Protein AF-A0A7V9B167-F1 (afdb_monomer_lite)

Radius of gyration: 28.09 Å; chains: 1; bounding box: 73×57×63 Å

pLDDT: mean 87.58, std 17.39, range [38.62, 98.25]

Secondary structure (DSSP, 8-state):
---------HHHHHHHHHHHHHHT--HHHHHHHHHHHHHHHHHHHHHHHHHHHHHHSHHHHHHHHHHHHHHHTTTTTT--------------------

Structure (mmCIF, N/CA/C/O backbone):
data_AF-A0A7V9B167-F1
#
_entry.id   AF-A0A7V9B167-F1
#
loop_
_atom_site.group_PDB
_atom_site.id
_atom_site.type_symbol
_atom_site.label_atom_id
_atom_site.label_alt_id
_atom_site.label_comp_id
_atom_site.label_asym_id
_atom_site.label_entity_id
_atom_site.label_seq_id
_atom_site.pdbx_PDB_ins_code
_atom_site.Cartn_x
_atom_site.Cartn_y
_atom_site.Cartn_z
_atom_site.occupancy
_atom_site.B_iso_or_equiv
_atom_site.auth_seq_id
_atom_site.auth_comp_id
_atom_site.auth_asym_id
_atom_site.auth_atom_id
_atom_site.pdbx_PDB_model_num
ATOM 1 N N . MET A 1 1 ? -2.250 18.198 15.861 1.00 59.50 1 MET A N 1
ATOM 2 C CA . MET A 1 1 ? -2.858 18.009 14.525 1.00 59.50 1 MET A CA 1
ATOM 3 C C . MET A 1 1 ? -4.287 18.520 14.569 1.00 59.50 1 MET A C 1
ATOM 5 O O . MET A 1 1 ? -4.925 18.347 15.600 1.00 59.50 1 MET A O 1
ATOM 9 N N . ALA A 1 2 ? -4.765 19.168 13.506 1.00 84.94 2 ALA A N 1
ATOM 10 C CA . ALA A 1 2 ? -6.159 19.600 13.417 1.00 84.94 2 ALA A CA 1
ATOM 11 C C . ALA A 1 2 ? -7.075 18.385 13.201 1.00 84.94 2 ALA A C 1
ATOM 13 O O . ALA A 1 2 ? -6.725 17.480 12.445 1.00 84.94 2 ALA A O 1
ATOM 14 N N . THR A 1 3 ? -8.224 18.357 13.872 1.00 88.62 3 THR A N 1
ATOM 15 C CA . THR A 1 3 ? -9.240 17.314 13.705 1.00 88.62 3 THR A CA 1
ATOM 16 C C . THR A 1 3 ? -10.380 17.832 12.838 1.00 88.62 3 THR A C 1
ATOM 18 O O . THR A 1 3 ? -10.777 18.993 12.929 1.00 88.62 3 THR A O 1
ATOM 21 N N . VAL A 1 4 ? -10.907 16.962 11.982 1.00 93.62 4 VAL A N 1
ATOM 22 C CA . VAL A 1 4 ? -12.057 17.247 11.118 1.00 93.62 4 VAL A CA 1
ATOM 23 C C . VAL A 1 4 ? -13.081 16.127 11.253 1.00 93.62 4 VAL A C 1
ATOM 25 O O . VAL A 1 4 ? -12.731 15.001 11.603 1.00 93.62 4 VAL A O 1
ATOM 28 N N . SER A 1 5 ? -14.350 16.436 10.989 1.00 92.62 5 SER A N 1
ATOM 29 C CA . SER A 1 5 ? -15.433 15.451 10.987 1.00 92.62 5 SER A CA 1
ATOM 30 C C . SER A 1 5 ? -15.822 15.111 9.552 1.00 92.62 5 SER A C 1
ATOM 32 O O . SER A 1 5 ? -16.046 16.010 8.742 1.00 92.62 5 SER A O 1
ATOM 34 N N . VAL A 1 6 ? -15.898 13.818 9.238 1.00 92.88 6 VAL A N 1
ATOM 35 C CA . VAL A 1 6 ? -16.266 13.303 7.912 1.00 92.88 6 VAL A CA 1
ATOM 36 C C . VAL A 1 6 ? -17.530 12.464 8.051 1.00 92.88 6 VAL A C 1
ATOM 38 O O . VAL A 1 6 ? -17.659 11.668 8.981 1.00 92.88 6 VAL A O 1
ATOM 41 N N . ARG A 1 7 ? -18.477 12.637 7.125 1.00 96.25 7 ARG A N 1
ATOM 42 C CA . ARG A 1 7 ? -19.678 11.798 7.068 1.00 96.25 7 ARG A CA 1
ATOM 43 C C . ARG A 1 7 ? -19.342 10.469 6.402 1.00 96.25 7 ARG A C 1
ATOM 45 O O . ARG A 1 7 ? -18.817 10.452 5.295 1.00 96.25 7 ARG A O 1
ATOM 52 N N . ILE A 1 8 ? -19.692 9.378 7.069 1.00 95.25 8 ILE A N 1
ATOM 53 C CA . ILE A 1 8 ? -19.577 8.003 6.574 1.00 95.25 8 ILE A CA 1
ATOM 54 C C . ILE A 1 8 ? -20.889 7.263 6.840 1.00 95.25 8 ILE A C 1
ATOM 56 O O . ILE A 1 8 ? -21.724 7.738 7.615 1.00 95.25 8 ILE A O 1
ATOM 60 N N . SER A 1 9 ? -21.087 6.108 6.206 1.00 97.94 9 SER A N 1
ATOM 61 C CA . SER A 1 9 ? -22.256 5.276 6.493 1.00 97.94 9 SER A CA 1
ATOM 62 C C . SER A 1 9 ? -22.217 4.748 7.934 1.00 97.94 9 SER A C 1
ATOM 64 O O . SER A 1 9 ? -21.149 4.565 8.528 1.00 97.94 9 SER A O 1
ATOM 66 N N . ALA A 1 10 ? -23.395 4.482 8.505 1.00 97.12 10 ALA A N 1
ATOM 67 C CA . ALA A 1 10 ? -23.506 3.894 9.841 1.00 97.12 10 ALA A CA 1
ATOM 68 C C . ALA A 1 10 ? -22.828 2.513 9.918 1.00 97.12 10 ALA A C 1
ATOM 70 O O . ALA A 1 10 ? -22.211 2.171 10.927 1.00 97.12 10 ALA A O 1
ATOM 71 N N . GLU A 1 11 ? -22.895 1.752 8.825 1.00 97.81 11 GLU A N 1
ATOM 72 C CA . GLU A 1 11 ? -22.228 0.462 8.667 1.00 97.81 11 GLU A CA 1
ATOM 73 C C . GLU A 1 11 ? -20.701 0.602 8.716 1.00 97.81 11 GLU A C 1
ATOM 75 O O . GLU A 1 11 ? -20.057 -0.042 9.542 1.00 97.81 11 GLU A O 1
ATOM 80 N N . ALA A 1 12 ? -20.120 1.517 7.930 1.00 96.31 12 ALA A N 1
ATOM 81 C CA . ALA A 1 12 ? -18.677 1.760 7.934 1.00 96.31 12 ALA A CA 1
ATOM 82 C C . ALA A 1 12 ? -18.181 2.218 9.312 1.00 96.31 12 ALA A C 1
ATOM 84 O O . ALA A 1 12 ? -17.152 1.756 9.800 1.00 96.31 12 ALA A O 1
ATOM 85 N N . HIS A 1 13 ? -18.939 3.087 9.985 1.00 97.00 13 HIS A N 1
ATOM 86 C CA . HIS A 1 13 ? -18.622 3.497 11.351 1.00 97.00 13 HIS A CA 1
ATOM 87 C C . HIS A 1 13 ? -18.671 2.320 12.344 1.00 97.00 13 HIS A C 1
ATOM 89 O O . HIS A 1 13 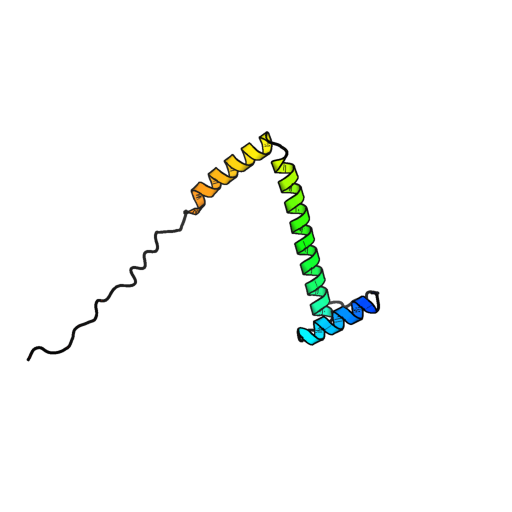? -17.849 2.249 13.260 1.00 97.00 13 HIS A O 1
ATOM 95 N N . THR A 1 14 ? -19.606 1.382 12.163 1.00 97.88 14 THR A N 1
ATOM 96 C CA . THR A 1 14 ? -19.720 0.174 12.995 1.00 97.88 14 THR A CA 1
ATOM 97 C C . THR A 1 14 ? -18.527 -0.754 12.783 1.00 97.88 14 THR A C 1
ATOM 99 O O . THR A 1 14 ? -17.916 -1.183 13.762 1.00 97.88 14 THR A O 1
ATOM 102 N N . ALA A 1 15 ? -18.130 -0.978 11.529 1.00 97.69 15 ALA A N 1
ATOM 103 C CA . ALA A 1 15 ? -16.946 -1.760 11.186 1.00 97.69 15 ALA A CA 1
ATOM 104 C C . ALA A 1 15 ? -15.664 -1.138 11.768 1.00 97.69 15 ALA A C 1
ATOM 106 O O . ALA A 1 15 ? -14.876 -1.820 12.422 1.00 97.69 15 ALA A O 1
ATOM 107 N N . LEU A 1 16 ? -15.485 0.183 11.629 1.00 97.06 16 LEU A N 1
ATOM 108 C CA . LEU A 1 16 ? -14.344 0.894 12.217 1.00 97.06 16 LEU A CA 1
ATOM 109 C C . LEU A 1 16 ? -14.305 0.770 13.744 1.00 97.06 16 LEU A C 1
ATOM 111 O O . LEU A 1 16 ? -13.230 0.634 14.323 1.00 97.06 16 LEU A O 1
ATOM 115 N N . ARG A 1 17 ? -15.467 0.802 14.405 1.00 97.56 17 ARG A N 1
ATOM 116 C CA . ARG A 1 17 ? -15.569 0.626 15.857 1.00 97.56 17 ARG A CA 1
ATOM 117 C C . ARG A 1 17 ? -15.170 -0.781 16.298 1.00 97.56 17 ARG A C 1
ATOM 119 O O . ARG A 1 17 ? -14.469 -0.906 17.299 1.00 97.56 17 ARG A O 1
ATOM 126 N N . GLN A 1 18 ? -15.604 -1.812 15.576 1.00 97.88 18 GLN A N 1
ATOM 127 C CA . GLN A 1 18 ? -15.230 -3.203 15.856 1.00 97.88 18 GLN A CA 1
ATOM 128 C C . GLN A 1 18 ? -13.719 -3.399 15.695 1.00 97.88 18 GLN A C 1
ATOM 130 O O . GLN A 1 18 ? -13.051 -3.814 16.639 1.00 97.88 18 GLN A O 1
ATOM 135 N N . LEU A 1 19 ? -13.162 -2.953 14.567 1.00 97.56 19 LEU A N 1
ATOM 136 C CA . LEU A 1 19 ? -11.724 -3.013 14.293 1.00 97.56 19 LEU A CA 1
ATOM 137 C C . LEU A 1 19 ? -10.892 -2.244 15.329 1.00 97.56 19 LEU A C 1
ATOM 139 O O . LEU A 1 19 ? -9.814 -2.691 15.717 1.00 97.56 19 LEU A O 1
ATOM 143 N N . ALA A 1 20 ? -11.380 -1.089 15.786 1.00 97.88 20 ALA A N 1
ATOM 144 C CA . ALA A 1 20 ? -10.748 -0.301 16.841 1.00 97.88 20 ALA A CA 1
ATOM 145 C C . ALA A 1 20 ? -10.715 -1.054 18.179 1.00 97.88 20 ALA A C 1
ATOM 147 O O . ALA A 1 20 ? -9.674 -1.079 18.840 1.00 97.88 20 ALA A O 1
ATOM 148 N N . ALA A 1 21 ? -11.817 -1.712 18.548 1.00 97.75 21 ALA A N 1
ATOM 149 C CA . ALA A 1 21 ? -11.895 -2.521 19.761 1.00 97.75 21 ALA A CA 1
ATOM 150 C C .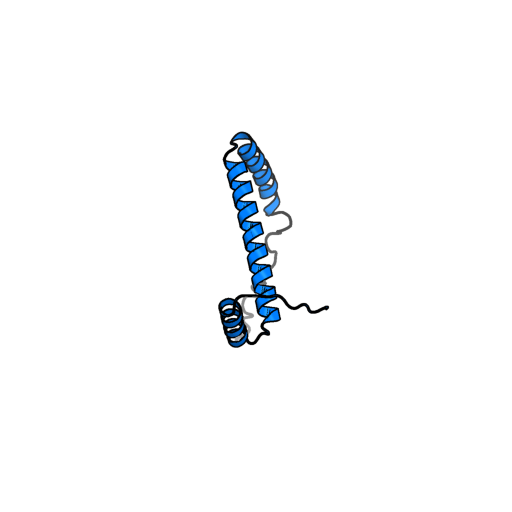 ALA A 1 21 ? -10.946 -3.730 19.705 1.00 97.75 21 ALA A C 1
ATOM 152 O O . ALA A 1 21 ? -10.171 -3.941 20.637 1.00 97.75 21 ALA A O 1
ATOM 153 N N . GLU A 1 22 ? -10.949 -4.472 18.595 1.00 97.75 22 GLU A N 1
ATOM 154 C CA . GLU A 1 22 ? -10.084 -5.640 18.377 1.00 97.75 22 GLU A CA 1
ATOM 155 C C . GLU A 1 22 ? -8.596 -5.278 18.431 1.00 97.75 22 GLU A C 1
ATOM 157 O O . GLU A 1 22 ? -7.792 -5.971 19.055 1.00 97.75 22 GLU A O 1
ATOM 162 N N . GLN A 1 23 ? -8.224 -4.152 17.819 1.00 96.44 23 GLN A N 1
ATOM 163 C CA . GLN A 1 23 ? -6.834 -3.704 17.749 1.00 96.44 23 GLN A CA 1
ATOM 164 C C . GLN A 1 23 ? -6.394 -2.870 18.959 1.00 96.44 23 GLN A C 1
ATOM 166 O O . GLN A 1 23 ? -5.223 -2.495 19.029 1.00 96.44 23 GLN A O 1
ATOM 171 N N . ARG A 1 24 ? -7.303 -2.571 19.901 1.00 97.38 24 ARG A N 1
ATOM 172 C CA . ARG A 1 24 ? -7.084 -1.643 21.029 1.00 97.38 24 ARG A CA 1
ATOM 173 C C . ARG A 1 24 ? -6.526 -0.288 20.573 1.00 97.38 24 ARG A C 1
ATOM 175 O O . ARG A 1 24 ? -5.590 0.243 21.164 1.00 97.38 24 ARG A O 1
ATOM 182 N N . LYS A 1 25 ? -7.104 0.253 19.501 1.00 96.94 25 LYS A N 1
ATOM 183 C CA . LYS A 1 25 ? -6.754 1.549 18.899 1.00 96.94 25 LYS A CA 1
ATOM 184 C C . LYS A 1 25 ? -7.970 2.464 18.879 1.00 96.94 25 LYS A C 1
ATOM 186 O O . LYS A 1 25 ? -9.103 2.013 19.025 1.00 96.94 25 LYS A O 1
ATOM 191 N N . SER A 1 26 ? -7.759 3.755 18.665 1.00 96.94 26 SER A N 1
ATOM 192 C CA . SER A 1 26 ? -8.858 4.675 18.374 1.00 96.94 26 SER A CA 1
ATOM 193 C C . SER A 1 26 ? -9.417 4.451 16.961 1.00 96.94 26 SER A C 1
ATOM 195 O O . SER A 1 26 ? -8.710 4.020 16.049 1.00 96.94 26 SER A O 1
ATOM 197 N N . ILE A 1 27 ? -10.688 4.813 16.747 1.00 95.25 27 ILE A N 1
ATOM 198 C CA . ILE A 1 27 ? -11.316 4.804 15.410 1.00 95.25 27 ILE A CA 1
ATOM 199 C C . ILE A 1 27 ? -10.505 5.648 14.413 1.00 95.25 27 ILE A C 1
ATOM 201 O O . ILE A 1 27 ? -10.368 5.261 13.257 1.00 95.25 27 ILE A O 1
ATOM 205 N N . GLY A 1 28 ? -9.940 6.775 14.862 1.00 94.69 28 GLY A N 1
ATOM 206 C CA . GLY A 1 28 ? -9.103 7.640 14.028 1.00 94.69 28 GLY A CA 1
ATOM 207 C C . GLY A 1 28 ? -7.806 6.963 13.582 1.00 94.69 28 GLY A C 1
ATOM 208 O O . GLY A 1 28 ? -7.449 7.046 12.413 1.00 94.69 28 GLY A O 1
ATOM 209 N N . GLU A 1 29 ? -7.123 6.241 14.473 1.00 96.19 29 GLU A N 1
ATOM 210 C CA . GLU A 1 29 ? -5.918 5.478 14.116 1.00 96.19 29 GLU A CA 1
ATOM 211 C C . GLU A 1 29 ? -6.224 4.340 13.142 1.00 96.19 29 GLU A C 1
ATOM 213 O O . GLU A 1 29 ? -5.467 4.127 12.194 1.00 96.19 29 GLU A O 1
ATOM 218 N N . VAL A 1 30 ? -7.342 3.636 13.339 1.00 97.38 30 VAL A N 1
ATOM 219 C CA . VAL A 1 30 ? -7.791 2.592 12.406 1.00 97.38 30 VAL A CA 1
ATOM 220 C C . VAL A 1 30 ? -8.135 3.191 11.046 1.00 97.38 30 VAL A C 1
ATOM 222 O O . VAL A 1 30 ? -7.701 2.660 10.026 1.00 97.38 30 VAL A O 1
ATOM 225 N N . LEU A 1 31 ? -8.852 4.316 11.014 1.00 95.94 31 LEU A N 1
ATOM 226 C CA . LEU A 1 31 ? -9.189 5.007 9.772 1.00 95.94 31 LEU A CA 1
ATOM 227 C C . LEU A 1 31 ? -7.929 5.477 9.032 1.00 95.94 31 LEU A C 1
ATOM 229 O O . LEU A 1 31 ? -7.805 5.245 7.833 1.00 95.94 31 LEU A O 1
ATOM 233 N N . ASN A 1 32 ? -6.966 6.068 9.741 1.00 96.00 32 ASN A N 1
ATOM 234 C CA . ASN A 1 32 ? -5.688 6.481 9.158 1.00 96.00 32 ASN A CA 1
ATOM 235 C C . ASN A 1 32 ? -4.925 5.285 8.572 1.00 96.00 32 ASN A C 1
ATOM 237 O O . ASN A 1 32 ? -4.406 5.364 7.458 1.00 96.00 32 ASN A O 1
ATOM 241 N N . ALA A 1 33 ? -4.884 4.163 9.296 1.00 96.81 33 ALA A N 1
ATOM 242 C CA . ALA A 1 33 ? -4.242 2.942 8.822 1.00 96.81 33 ALA A CA 1
ATOM 243 C C . ALA A 1 33 ? -4.939 2.364 7.580 1.00 96.81 33 ALA A C 1
ATOM 245 O O . ALA A 1 33 ? -4.255 1.942 6.647 1.00 96.81 33 ALA A O 1
ATOM 246 N N . ALA A 1 34 ? -6.275 2.387 7.542 1.00 96.44 34 ALA A N 1
ATOM 247 C CA . ALA A 1 34 ? -7.065 1.931 6.402 1.00 96.44 34 ALA A CA 1
ATOM 248 C C . ALA A 1 34 ? -6.826 2.800 5.158 1.00 96.44 34 ALA A C 1
ATOM 250 O O . ALA A 1 34 ? -6.579 2.270 4.078 1.00 96.44 34 ALA A O 1
ATOM 251 N N . VAL A 1 35 ? -6.805 4.129 5.313 1.00 97.12 35 VAL A N 1
ATOM 252 C CA . VAL A 1 35 ? -6.482 5.055 4.214 1.00 97.12 35 VAL A CA 1
ATOM 253 C C . VAL A 1 35 ? -5.0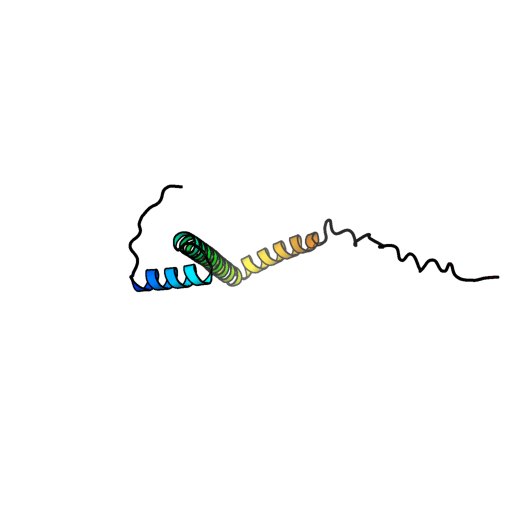67 4.808 3.696 1.00 97.12 35 VAL A C 1
ATOM 255 O O . VAL A 1 35 ? -4.866 4.708 2.488 1.00 97.12 35 VAL A O 1
ATOM 258 N N . ALA A 1 36 ? -4.087 4.650 4.589 1.00 98.00 36 ALA A N 1
ATOM 259 C CA . ALA A 1 36 ? -2.713 4.363 4.188 1.00 98.00 36 ALA A CA 1
ATOM 260 C C . ALA A 1 36 ? -2.591 3.009 3.466 1.00 98.00 36 ALA A C 1
ATOM 262 O O . ALA A 1 36 ? -1.808 2.879 2.527 1.00 98.00 36 ALA A O 1
ATOM 263 N N . ALA A 1 37 ? -3.352 1.997 3.890 1.00 97.62 37 ALA A N 1
ATOM 264 C CA . ALA A 1 37 ? -3.403 0.705 3.211 1.00 97.62 37 ALA A CA 1
ATOM 265 C C . ALA A 1 37 ? -3.989 0.829 1.802 1.00 97.62 37 ALA A C 1
ATOM 267 O O . ALA A 1 37 ? -3.364 0.358 0.856 1.00 97.62 37 ALA A O 1
ATOM 268 N N . TYR A 1 38 ? -5.109 1.540 1.658 1.00 97.94 38 TYR A N 1
ATOM 269 C CA . TYR A 1 38 ? -5.727 1.793 0.360 1.00 97.94 38 TYR A CA 1
ATOM 270 C C . TYR A 1 38 ? -4.787 2.555 -0.582 1.00 97.94 38 TYR A C 1
ATOM 272 O O . TYR A 1 38 ? -4.623 2.183 -1.737 1.00 97.94 38 TYR A O 1
ATOM 280 N N . GLN A 1 39 ? -4.085 3.578 -0.088 1.00 98.00 39 GLN A N 1
ATOM 281 C CA . GLN A 1 39 ? -3.095 4.305 -0.891 1.00 98.00 39 GLN A CA 1
ATOM 282 C C . GLN A 1 39 ? -1.954 3.401 -1.371 1.00 98.00 39 GLN A C 1
ATOM 284 O O . GLN A 1 39 ? -1.570 3.478 -2.536 1.00 98.00 39 GLN A O 1
ATOM 289 N N . ARG A 1 40 ? -1.428 2.521 -0.505 1.00 98.19 40 ARG A N 1
ATOM 290 C CA . ARG A 1 40 ? -0.406 1.542 -0.909 1.00 98.19 40 ARG A CA 1
ATOM 291 C C . ARG A 1 40 ? -0.930 0.594 -1.979 1.00 98.19 40 ARG A C 1
ATOM 293 O O . ARG A 1 40 ? -0.225 0.338 -2.945 1.00 98.19 40 ARG A O 1
ATOM 300 N N . GLU A 1 41 ? -2.154 0.101 -1.827 1.00 98.25 41 GLU A N 1
ATOM 301 C CA . GLU A 1 41 ? -2.791 -0.754 -2.828 1.00 98.25 41 GLU A CA 1
ATOM 302 C C . GLU A 1 41 ? -2.916 -0.042 -4.182 1.00 98.25 41 GLU A C 1
ATOM 304 O O . GLU A 1 41 ? -2.531 -0.599 -5.205 1.00 98.25 41 GLU A O 1
ATOM 309 N N . GLN A 1 42 ? -3.358 1.217 -4.188 1.00 98.25 42 GLN A N 1
ATOM 310 C CA . GLN A 1 42 ? -3.455 2.015 -5.411 1.00 98.25 42 GLN A CA 1
ATOM 311 C C . GLN A 1 42 ? -2.095 2.222 -6.090 1.00 98.25 42 GLN A C 1
ATOM 313 O O . GLN A 1 42 ? -2.020 2.215 -7.318 1.00 98.25 42 GLN A O 1
ATOM 318 N N . ILE A 1 43 ? -1.016 2.398 -5.320 1.00 98.12 43 ILE A N 1
ATOM 319 C CA . ILE A 1 43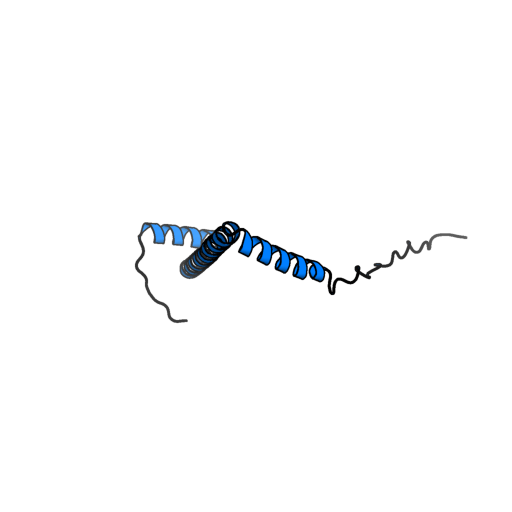 ? 0.347 2.485 -5.869 1.00 98.12 43 ILE A CA 1
ATOM 320 C C . ILE A 1 43 ? 0.727 1.168 -6.552 1.00 98.12 43 ILE A C 1
ATOM 322 O O . ILE A 1 43 ? 1.226 1.188 -7.675 1.00 98.12 43 ILE A O 1
ATOM 326 N N . TRP A 1 44 ? 0.462 0.030 -5.908 1.00 98.00 44 TRP A N 1
ATOM 327 C CA . TRP A 1 44 ? 0.771 -1.280 -6.480 1.00 98.00 44 TRP A CA 1
ATOM 328 C C . TRP A 1 44 ? -0.026 -1.568 -7.751 1.00 98.00 44 TRP A C 1
ATOM 330 O O . TRP A 1 44 ? 0.565 -2.006 -8.732 1.00 98.00 44 TRP A O 1
ATOM 340 N N . GLN A 1 45 ? -1.321 -1.246 -7.776 1.00 98.06 45 GLN A N 1
ATOM 341 C CA . GLN A 1 45 ? -2.161 -1.402 -8.969 1.00 98.06 45 GLN A CA 1
ATOM 342 C C . GLN A 1 45 ? -1.643 -0.562 -10.147 1.00 98.06 45 GLN A C 1
ATOM 344 O O . GLN A 1 45 ? -1.588 -1.037 -11.281 1.00 98.06 45 GLN A O 1
ATOM 349 N N . GLN A 1 46 ? -1.209 0.675 -9.886 1.00 97.81 46 GLN A N 1
ATOM 350 C CA . GLN A 1 46 ? -0.611 1.536 -10.912 1.00 97.81 46 GLN A CA 1
ATOM 351 C C . GLN A 1 46 ? 0.732 0.992 -11.410 1.00 97.81 46 GLN A C 1
ATOM 353 O O . GLN A 1 46 ? 0.977 0.979 -12.616 1.00 97.81 46 GLN A O 1
ATOM 358 N N . ALA A 1 47 ? 1.589 0.521 -10.501 1.00 97.69 47 ALA A N 1
ATOM 359 C CA . ALA A 1 47 ? 2.868 -0.079 -10.861 1.00 97.69 47 ALA A CA 1
ATOM 360 C C . ALA A 1 47 ? 2.670 -1.343 -11.710 1.00 97.69 47 ALA A C 1
ATOM 362 O O . ALA A 1 47 ? 3.320 -1.497 -12.740 1.00 97.69 47 ALA A O 1
ATOM 363 N N . GLU A 1 48 ? 1.743 -2.220 -11.322 1.00 97.94 48 GLU A N 1
ATOM 364 C CA . GLU A 1 48 ? 1.409 -3.427 -12.076 1.00 97.94 48 GLU A CA 1
ATOM 365 C C . GLU A 1 48 ? 0.910 -3.092 -13.485 1.00 97.94 48 GLU A C 1
ATOM 367 O O . GLU A 1 48 ? 1.408 -3.659 -14.457 1.00 97.94 48 GLU A O 1
ATOM 372 N N . ALA A 1 49 ? 0.004 -2.120 -13.620 1.00 98.06 49 ALA A N 1
ATOM 373 C CA . ALA A 1 49 ? -0.484 -1.668 -14.922 1.00 98.06 49 ALA A CA 1
ATOM 374 C C . ALA A 1 49 ? 0.638 -1.086 -15.804 1.00 98.06 49 ALA A C 1
ATOM 376 O O . ALA A 1 49 ? 0.690 -1.359 -17.008 1.00 98.06 49 ALA A O 1
ATOM 377 N N . ALA A 1 50 ? 1.563 -0.323 -15.214 1.00 97.44 50 ALA A N 1
ATOM 378 C CA . ALA A 1 50 ? 2.724 0.212 -15.920 1.00 97.44 50 ALA A CA 1
ATOM 379 C C . ALA A 1 50 ? 3.668 -0.909 -16.388 1.00 97.44 50 ALA A C 1
ATOM 381 O O . ALA A 1 50 ? 4.065 -0.929 -17.552 1.00 97.44 50 ALA A O 1
ATOM 382 N N . TYR A 1 51 ? 3.963 -1.889 -15.529 1.00 96.50 51 TYR A N 1
ATOM 383 C CA . TYR A 1 51 ? 4.770 -3.055 -15.900 1.00 96.50 51 TYR A CA 1
ATOM 384 C C . TYR A 1 51 ? 4.092 -3.929 -16.956 1.00 96.50 51 TYR A C 1
ATOM 386 O O . TYR A 1 51 ? 4.769 -4.423 -17.854 1.00 96.50 51 TYR A O 1
ATOM 394 N N . ALA A 1 52 ? 2.776 -4.128 -16.876 1.00 97.75 52 ALA A N 1
ATOM 395 C CA . ALA A 1 52 ? 2.026 -4.868 -17.885 1.00 97.75 52 ALA A CA 1
ATOM 396 C C . ALA A 1 52 ? 2.103 -4.171 -19.251 1.00 97.75 52 ALA A C 1
ATOM 398 O O . ALA A 1 52 ? 2.347 -4.828 -20.261 1.00 97.75 52 ALA A O 1
ATOM 399 N N . SER A 1 53 ? 1.975 -2.841 -19.263 1.00 97.31 53 SER A N 1
ATOM 400 C CA . SER A 1 53 ? 2.125 -2.025 -20.474 1.00 97.31 53 SER A CA 1
ATOM 401 C C . SER A 1 53 ? 3.545 -2.113 -21.039 1.00 97.31 53 SER A C 1
ATOM 403 O O . SER A 1 53 ? 3.709 -2.317 -22.237 1.00 97.31 53 SER A O 1
ATOM 405 N N . LEU A 1 54 ? 4.567 -2.044 -20.178 1.00 97.06 54 LEU A N 1
ATOM 406 C CA . LEU A 1 54 ? 5.969 -2.195 -20.573 1.00 97.06 54 LEU A CA 1
ATOM 407 C C . LEU A 1 54 ? 6.255 -3.582 -21.168 1.00 97.06 54 LEU A C 1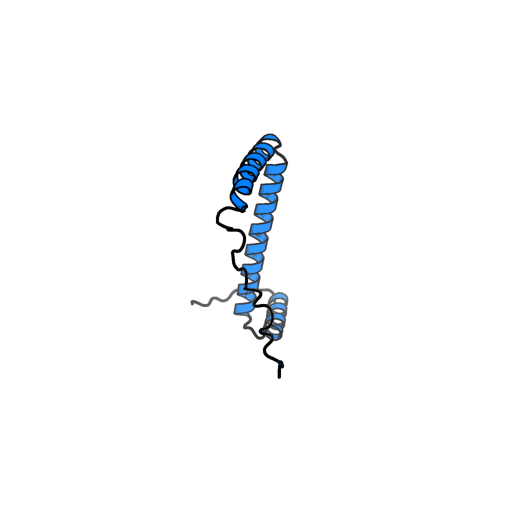
ATOM 409 O O . LEU A 1 54 ? 6.913 -3.675 -22.192 1.00 97.06 54 LEU A O 1
ATOM 413 N N . ARG A 1 55 ? 5.746 -4.662 -20.561 1.00 96.19 55 ARG A N 1
ATOM 414 C CA . ARG A 1 55 ? 5.939 -6.041 -21.055 1.00 96.19 55 ARG A CA 1
ATOM 415 C C . ARG A 1 55 ? 5.241 -6.315 -22.385 1.00 96.19 55 ARG A C 1
ATOM 417 O O . ARG A 1 55 ? 5.663 -7.215 -23.107 1.00 96.19 55 ARG A O 1
ATOM 424 N N . ALA A 1 56 ? 4.154 -5.603 -22.680 1.00 97.62 56 ALA A N 1
ATOM 425 C CA . ALA A 1 56 ? 3.450 -5.727 -23.953 1.00 97.62 56 ALA A CA 1
ATOM 426 C C . ALA A 1 56 ? 4.253 -5.125 -25.122 1.00 97.62 56 ALA A C 1
ATOM 428 O O . ALA A 1 56 ? 4.076 -5.550 -26.264 1.00 97.62 56 ALA A O 1
ATOM 429 N N . ASP A 1 57 ? 5.151 -4.178 -24.839 1.00 97.94 57 ASP A N 1
ATOM 430 C CA . ASP A 1 57 ? 6.120 -3.645 -25.792 1.00 97.94 57 ASP A CA 1
ATOM 431 C C . ASP A 1 57 ? 7.412 -4.474 -25.747 1.00 97.94 57 ASP A C 1
ATOM 433 O O . ASP A 1 57 ? 8.232 -4.359 -24.838 1.00 97.94 57 ASP A O 1
ATOM 437 N N . HIS A 1 58 ? 7.599 -5.338 -26.744 1.00 96.38 58 HIS A N 1
ATOM 438 C CA . HIS A 1 58 ? 8.733 -6.260 -26.781 1.00 96.38 58 HIS A CA 1
ATOM 439 C C . HIS A 1 58 ? 10.097 -5.551 -26.884 1.00 96.38 58 HIS A C 1
ATOM 441 O O . HIS A 1 58 ? 11.088 -6.060 -26.358 1.00 96.38 58 HIS A O 1
ATOM 447 N N . GLU A 1 59 ? 10.176 -4.400 -27.559 1.00 97.81 59 GLU A N 1
ATOM 448 C CA . GLU A 1 59 ? 11.433 -3.659 -27.707 1.00 97.81 59 GLU A CA 1
ATOM 449 C C . GLU A 1 59 ? 11.799 -2.963 -26.395 1.00 97.81 59 GLU A C 1
ATOM 451 O O . GLU A 1 59 ? 12.909 -3.151 -25.886 1.00 97.81 59 GLU A O 1
ATOM 456 N N . ALA A 1 60 ? 10.841 -2.242 -25.805 1.00 96.81 60 ALA A N 1
ATOM 457 C CA . ALA A 1 60 ? 11.031 -1.575 -24.522 1.00 96.81 60 ALA A CA 1
ATOM 458 C C . ALA A 1 60 ? 11.303 -2.578 -23.389 1.00 96.81 60 ALA A C 1
ATOM 460 O O . ALA A 1 60 ? 12.153 -2.338 -22.531 1.00 96.81 60 ALA A O 1
ATOM 461 N N . TRP A 1 61 ? 10.637 -3.737 -23.404 1.00 97.62 61 TRP A N 1
ATOM 462 C CA . TRP A 1 61 ? 10.888 -4.808 -22.444 1.00 97.62 61 TRP A CA 1
ATOM 463 C C . TRP A 1 61 ? 12.300 -5.385 -22.570 1.00 97.62 61 TRP A C 1
ATOM 465 O O . TRP A 1 61 ? 12.973 -5.581 -21.558 1.00 97.62 61 TRP A O 1
ATOM 475 N N . ALA A 1 62 ? 12.776 -5.625 -23.795 1.00 97.75 62 ALA A N 1
ATOM 476 C CA . ALA A 1 62 ? 14.127 -6.130 -24.020 1.00 97.75 62 ALA A CA 1
ATOM 477 C C . ALA A 1 62 ? 15.204 -5.132 -23.562 1.00 97.75 62 ALA A C 1
ATOM 479 O O . ALA A 1 62 ? 16.228 -5.556 -23.027 1.00 97.75 62 ALA A O 1
ATOM 480 N N . GLU A 1 63 ? 14.985 -3.825 -23.743 1.00 97.81 63 GLU A N 1
ATOM 481 C CA . GLU A 1 63 ? 15.881 -2.790 -23.211 1.00 97.81 63 GLU A CA 1
ATOM 482 C C . GLU A 1 63 ? 15.883 -2.778 -21.682 1.00 97.81 63 GLU A C 1
ATOM 484 O O . GLU A 1 63 ? 16.942 -2.900 -21.071 1.00 97.81 63 GLU A O 1
ATOM 489 N N . TRP A 1 64 ? 14.705 -2.759 -21.056 1.00 96.94 64 TRP A N 1
ATOM 490 C CA . TRP A 1 64 ? 14.588 -2.813 -19.599 1.00 96.94 64 TRP A CA 1
ATOM 491 C C . TRP A 1 64 ? 15.272 -4.056 -19.005 1.00 96.94 64 TRP A C 1
ATOM 493 O O . TRP A 1 64 ? 15.967 -3.969 -17.996 1.00 96.94 64 TRP A O 1
ATOM 503 N N . GLN A 1 65 ? 15.147 -5.222 -19.648 1.00 97.50 65 GLN A N 1
ATOM 504 C CA . GLN A 1 65 ? 15.848 -6.436 -19.218 1.00 97.50 65 GLN A CA 1
ATOM 505 C C . GLN A 1 65 ? 17.372 -6.310 -19.328 1.00 97.50 65 GLN A C 1
ATOM 507 O O . GLN A 1 65 ? 18.082 -6.815 -18.457 1.00 97.50 65 GLN A O 1
ATOM 512 N N . ARG A 1 66 ? 17.894 -5.648 -20.371 1.00 97.62 66 ARG A N 1
ATOM 513 C CA . ARG A 1 66 ? 19.335 -5.367 -20.482 1.00 97.62 66 ARG A CA 1
ATOM 514 C C . ARG A 1 66 ? 19.812 -4.488 -19.329 1.00 97.62 66 ARG A C 1
ATOM 516 O O . ARG A 1 66 ? 20.830 -4.814 -18.724 1.00 97.62 66 ARG A O 1
ATOM 523 N N . GLU A 1 67 ? 19.066 -3.435 -19.000 1.00 97.00 67 GLU A N 1
ATOM 524 C CA . GLU A 1 67 ? 19.380 -2.549 -17.873 1.00 97.00 67 GLU A CA 1
ATOM 525 C C . GLU A 1 67 ? 19.362 -3.295 -16.533 1.00 97.00 67 GLU A C 1
ATOM 527 O O . GLU A 1 67 ? 20.314 -3.204 -15.758 1.00 97.00 67 GLU A O 1
ATOM 532 N N . ILE A 1 68 ? 18.320 -4.089 -16.270 1.00 96.56 68 ILE A N 1
ATOM 533 C CA . ILE A 1 68 ? 18.219 -4.870 -15.031 1.00 96.56 68 ILE A CA 1
ATOM 534 C C . ILE A 1 68 ? 19.359 -5.880 -14.916 1.00 96.56 68 ILE A C 1
ATOM 536 O O . ILE A 1 68 ? 19.946 -5.984 -13.846 1.00 96.56 68 ILE A O 1
ATOM 540 N N . ASN A 1 69 ? 19.727 -6.572 -15.996 1.00 96.50 69 ASN A N 1
ATOM 541 C CA . ASN A 1 69 ? 20.857 -7.507 -15.978 1.00 96.50 69 ASN A CA 1
ATOM 542 C C . ASN A 1 69 ? 22.192 -6.798 -15.707 1.00 96.50 69 ASN A C 1
ATOM 544 O O . ASN A 1 69 ? 23.061 -7.350 -15.032 1.00 96.50 69 ASN A O 1
ATOM 548 N N . LEU A 1 70 ? 22.365 -5.573 -16.217 1.00 96.44 70 LEU A N 1
ATOM 549 C CA . LEU A 1 70 ? 23.539 -4.762 -15.907 1.00 96.44 70 LEU A CA 1
ATOM 550 C C . LEU A 1 70 ? 23.590 -4.425 -14.410 1.00 96.44 70 LEU A C 1
ATOM 552 O O . LEU A 1 70 ? 24.643 -4.572 -13.797 1.00 96.44 70 LEU A O 1
ATOM 556 N N . PHE A 1 71 ? 22.471 -4.031 -13.800 1.00 95.69 71 PHE A N 1
ATOM 557 C CA . PHE A 1 71 ? 22.423 -3.758 -12.359 1.00 95.69 71 PHE A CA 1
ATOM 558 C C . PHE A 1 71 ? 22.547 -5.016 -11.500 1.00 95.69 71 PHE A C 1
ATOM 560 O O . PHE A 1 71 ? 23.211 -4.977 -10.465 1.00 95.69 71 PHE A O 1
ATOM 567 N N . ASP A 1 72 ? 21.989 -6.141 -11.939 1.00 95.19 72 ASP A N 1
ATOM 568 C CA . ASP A 1 72 ? 22.110 -7.425 -11.245 1.00 95.19 72 ASP A CA 1
ATOM 569 C C . ASP A 1 72 ? 23.579 -7.863 -11.126 1.00 95.19 72 ASP A C 1
ATOM 571 O O . ASP A 1 72 ? 23.990 -8.408 -10.104 1.00 95.19 72 ASP A O 1
ATOM 575 N N . SER A 1 73 ? 24.424 -7.503 -12.104 1.00 93.56 73 SER A N 1
ATOM 576 C CA . SER A 1 73 ? 25.873 -7.749 -12.029 1.00 93.56 73 SER A CA 1
ATOM 577 C C . SER A 1 73 ? 26.575 -7.040 -10.861 1.00 93.56 73 SER A C 1
ATOM 579 O O . SER A 1 73 ? 27.626 -7.500 -10.423 1.00 93.56 73 SER A O 1
ATOM 581 N N . THR A 1 74 ? 25.977 -5.972 -10.322 1.00 92.56 74 THR A N 1
ATOM 582 C CA . THR A 1 74 ? 26.486 -5.223 -9.157 1.00 92.56 74 THR A CA 1
ATOM 583 C C . THR A 1 74 ? 25.861 -5.674 -7.832 1.00 92.56 74 THR A C 1
ATOM 585 O O . THR A 1 74 ? 26.190 -5.142 -6.777 1.00 92.56 74 THR A O 1
ATOM 588 N N . ALA A 1 75 ? 24.965 -6.671 -7.836 1.00 92.38 75 ALA A N 1
ATOM 589 C CA . ALA A 1 75 ? 24.236 -7.090 -6.633 1.00 92.38 75 ALA A CA 1
ATOM 590 C C . ALA A 1 75 ? 25.144 -7.660 -5.524 1.00 92.38 75 ALA A C 1
ATOM 592 O O . ALA A 1 75 ? 24.764 -7.648 -4.352 1.00 92.38 75 ALA A O 1
ATOM 593 N N . ALA A 1 76 ? 26.331 -8.159 -5.887 1.00 89.56 76 ALA A N 1
ATOM 594 C CA . ALA A 1 76 ? 27.330 -8.677 -4.952 1.00 89.56 76 ALA A CA 1
ATOM 595 C C . ALA A 1 76 ? 28.330 -7.613 -4.462 1.00 89.56 76 ALA A C 1
ATOM 597 O O . ALA A 1 76 ? 29.167 -7.910 -3.606 1.00 89.56 76 ALA A O 1
ATOM 598 N N . ASP A 1 77 ? 28.265 -6.384 -4.976 1.00 89.88 77 ASP A N 1
ATOM 599 C CA . ASP A 1 77 ? 29.215 -5.336 -4.615 1.00 89.88 77 ASP A CA 1
ATOM 600 C C . ASP A 1 77 ? 29.079 -4.971 -3.127 1.00 89.88 77 ASP A C 1
ATOM 602 O O . ASP A 1 77 ? 27.989 -4.722 -2.612 1.00 89.88 77 ASP A O 1
ATOM 606 N N . GLY A 1 78 ? 30.206 -4.955 -2.407 1.00 86.19 78 GLY A N 1
ATOM 607 C CA . GLY A 1 78 ? 30.242 -4.689 -0.962 1.00 86.19 78 GLY A CA 1
ATOM 608 C C . GLY A 1 78 ? 29.831 -5.871 -0.073 1.00 86.19 78 GLY A C 1
ATOM 609 O O . GLY A 1 78 ? 29.882 -5.747 1.152 1.00 86.19 78 GLY A O 1
ATOM 610 N N . LEU A 1 79 ? 29.469 -7.019 -0.657 1.00 84.19 79 LEU A N 1
ATOM 611 C CA . LEU A 1 79 ? 29.352 -8.290 0.054 1.00 84.19 79 LEU A CA 1
ATOM 612 C C . LEU A 1 79 ? 30.707 -9.010 0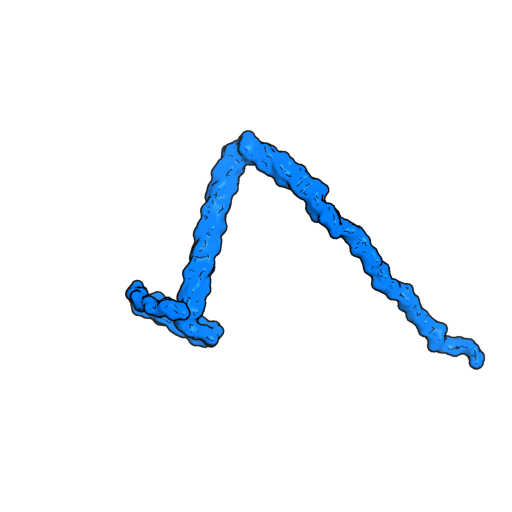.009 1.00 84.19 79 LEU A C 1
ATOM 614 O O . LEU A 1 79 ? 30.908 -9.941 -0.771 1.00 84.19 79 LEU A O 1
ATOM 618 N N . ASP A 1 80 ? 31.652 -8.588 0.855 1.00 77.25 80 ASP A N 1
ATOM 619 C CA . ASP A 1 80 ? 32.821 -9.424 1.149 1.00 77.25 80 ASP A CA 1
ATOM 620 C C . ASP A 1 80 ? 32.315 -10.792 1.632 1.00 77.25 80 ASP A C 1
ATOM 622 O O . ASP A 1 80 ? 31.389 -10.858 2.448 1.00 77.25 80 ASP A O 1
ATOM 626 N N . ALA A 1 81 ? 32.891 -11.892 1.131 1.00 67.50 81 ALA A N 1
ATOM 627 C CA . ALA A 1 81 ? 32.554 -13.229 1.614 1.00 67.50 81 ALA A CA 1
ATOM 628 C C . ALA A 1 81 ? 32.757 -13.233 3.133 1.00 67.50 81 ALA A C 1
ATOM 630 O O . ALA A 1 81 ? 33.898 -13.131 3.570 1.00 67.50 81 ALA A O 1
ATOM 631 N N . PHE A 1 82 ? 31.658 -13.248 3.902 1.00 57.69 82 PHE A N 1
ATOM 632 C CA . PHE A 1 82 ? 31.631 -13.013 5.351 1.00 57.69 82 PHE A CA 1
ATOM 633 C C . PHE A 1 82 ? 32.932 -13.465 6.045 1.00 57.69 82 PHE A C 1
ATOM 635 O O . PHE A 1 82 ? 33.110 -14.663 6.265 1.00 57.69 82 PHE A O 1
ATOM 642 N N . PRO A 1 83 ? 33.844 -12.548 6.423 1.00 62.22 83 PRO A N 1
ATOM 643 C CA . PRO A 1 83 ? 35.147 -12.910 6.976 1.00 62.22 83 PRO A CA 1
ATOM 644 C C . PRO A 1 83 ? 35.093 -13.181 8.487 1.00 62.22 83 PRO A C 1
ATOM 646 O O . PRO A 1 83 ? 36.107 -13.087 9.176 1.00 62.22 83 PRO A O 1
ATOM 649 N N . TYR A 1 84 ? 33.925 -13.538 9.030 1.00 54.22 84 TYR A N 1
ATOM 650 C CA . TYR A 1 84 ? 33.860 -14.131 10.360 1.00 54.22 84 TYR A CA 1
ATOM 651 C C . TYR A 1 84 ? 34.075 -15.639 10.225 1.00 54.22 84 TYR A C 1
ATOM 653 O O . TYR A 1 84 ? 33.129 -16.424 10.267 1.00 54.22 84 TYR A O 1
ATOM 661 N N . ASP A 1 85 ? 35.342 -16.046 10.134 1.00 60.59 85 ASP A N 1
ATOM 662 C CA . ASP A 1 85 ? 35.756 -17.249 10.852 1.00 60.59 85 ASP A CA 1
ATOM 663 C C . ASP A 1 85 ? 35.485 -16.953 12.334 1.00 60.59 85 ASP A C 1
ATOM 665 O O . ASP A 1 85 ? 36.285 -16.321 13.030 1.00 60.59 85 ASP A O 1
ATOM 669 N N . LEU A 1 86 ? 34.268 -17.274 12.787 1.00 54.00 86 LEU A N 1
ATOM 670 C CA . LEU A 1 86 ? 33.913 -17.312 14.199 1.00 54.00 86 LEU A CA 1
ATOM 671 C C . LEU A 1 86 ? 34.729 -18.448 14.789 1.00 54.00 86 LEU A C 1
ATOM 673 O O . LEU A 1 86 ? 34.223 -19.565 14.888 1.00 54.00 86 LEU A O 1
ATOM 677 N N . GLY A 1 87 ? 35.997 -18.131 15.077 1.00 51.78 87 GLY A N 1
ATOM 678 C CA . GLY A 1 87 ? 37.064 -19.080 15.309 1.00 51.78 87 GLY A CA 1
ATOM 679 C C . GLY A 1 87 ? 36.526 -20.331 15.958 1.00 51.78 87 GLY A C 1
ATOM 680 O O . GLY A 1 87 ? 36.039 -20.290 17.094 1.00 51.78 87 GLY A O 1
ATOM 681 N N . THR A 1 88 ? 36.621 -21.449 15.240 1.00 53.31 88 THR A N 1
ATOM 682 C CA . THR A 1 88 ? 36.585 -22.750 15.886 1.00 53.31 88 THR A CA 1
ATOM 683 C C . THR A 1 88 ? 37.817 -22.803 16.776 1.00 53.31 88 THR A C 1
ATOM 685 O O . THR A 1 88 ? 38.851 -23.373 16.431 1.00 53.31 88 THR A O 1
ATOM 688 N N . LYS A 1 89 ? 37.717 -22.172 17.946 1.00 53.12 89 LYS A N 1
ATOM 689 C CA . LYS A 1 89 ? 38.479 -22.556 19.110 1.00 53.12 89 LYS A CA 1
ATOM 690 C C . LYS A 1 89 ? 38.013 -23.983 19.359 1.00 53.12 89 LYS A C 1
ATOM 692 O O . LYS A 1 89 ? 36.955 -24.213 19.944 1.00 53.12 89 LYS A O 1
ATOM 697 N N . GLY A 1 90 ? 38.739 -24.936 18.772 1.00 51.56 90 GLY A N 1
ATOM 698 C CA . GLY A 1 90 ? 38.614 -26.336 19.138 1.00 51.56 90 GLY A CA 1
ATOM 699 C C . GLY A 1 90 ? 38.639 -26.397 20.664 1.00 51.56 90 GLY A C 1
ATOM 700 O O . GLY A 1 90 ? 39.360 -25.600 21.272 1.00 51.56 90 GLY A O 1
ATOM 701 N N . PRO A 1 91 ? 37.796 -27.233 21.289 1.00 47.84 91 PRO A N 1
ATOM 702 C CA . PRO A 1 91 ? 37.649 -27.226 22.734 1.00 47.84 91 PRO A CA 1
ATOM 703 C C . PRO A 1 91 ? 39.031 -27.321 23.373 1.00 47.84 91 PRO A C 1
ATOM 705 O O . PRO A 1 91 ? 39.795 -28.233 23.058 1.00 47.84 91 PRO A O 1
ATOM 708 N N . ASP A 1 92 ? 39.342 -26.349 24.233 1.00 55.81 92 ASP A N 1
ATOM 709 C CA . ASP A 1 92 ? 40.520 -26.354 25.086 1.00 55.81 92 ASP A CA 1
ATOM 710 C C . ASP A 1 92 ? 40.462 -27.653 25.915 1.00 55.81 92 ASP A C 1
ATOM 712 O O . ASP A 1 92 ? 39.809 -27.713 26.958 1.00 55.81 92 ASP A O 1
ATOM 716 N N . THR A 1 93 ? 41.087 -28.734 25.439 1.00 49.78 93 THR A N 1
ATOM 717 C CA . THR A 1 93 ? 41.213 -29.992 26.180 1.00 49.78 93 THR A CA 1
ATOM 718 C C . THR A 1 93 ? 42.255 -29.803 27.273 1.00 49.78 93 THR A C 1
ATOM 720 O O . THR A 1 93 ? 43.373 -30.305 27.189 1.00 49.78 93 THR A O 1
ATOM 723 N N . ASN A 1 94 ? 41.892 -29.055 28.311 1.00 53.84 94 ASN A N 1
ATOM 724 C CA . ASN A 1 94 ? 42.479 -29.224 29.627 1.00 53.84 94 ASN A CA 1
ATOM 725 C C . ASN A 1 94 ? 41.627 -30.240 30.395 1.00 53.84 94 ASN A C 1
ATOM 727 O O . ASN A 1 94 ? 40.658 -29.873 31.055 1.00 53.84 94 ASN A O 1
ATOM 731 N N . ALA A 1 95 ? 41.991 -31.517 30.286 1.00 47.03 95 ALA A N 1
ATOM 732 C CA . ALA A 1 95 ? 41.698 -32.512 31.308 1.00 47.03 95 ALA A CA 1
ATOM 733 C C . ALA A 1 95 ? 42.677 -33.692 31.190 1.00 47.03 95 ALA A C 1
ATOM 735 O O . ALA A 1 95 ? 42.669 -34.434 30.213 1.00 47.03 95 ALA A O 1
ATOM 736 N N . SER A 1 96 ? 43.479 -33.854 32.244 1.00 45.88 96 SER A N 1
ATOM 737 C CA . SER A 1 96 ? 44.216 -35.058 32.642 1.00 45.88 96 SER A CA 1
ATOM 738 C C . SER A 1 96 ? 45.337 -35.567 31.732 1.00 45.88 96 SER A C 1
ATOM 740 O O . SER A 1 96 ? 45.172 -36.452 30.897 1.00 45.88 96 SER A O 1
ATOM 742 N N . THR A 1 97 ? 46.563 -35.176 32.077 1.00 47.16 97 THR A N 1
ATOM 743 C CA . THR A 1 97 ? 47.669 -36.138 32.104 1.00 47.16 97 THR A CA 1
ATOM 744 C C . THR A 1 97 ? 48.486 -35.933 33.378 1.00 47.16 97 THR A C 1
ATOM 746 O O . THR A 1 97 ? 49.174 -34.926 33.504 1.00 47.16 97 THR A O 1
ATOM 749 N N . ARG A 1 98 ? 48.412 -36.960 34.237 1.00 38.62 98 ARG A N 1
ATOM 750 C CA . ARG A 1 98 ? 49.155 -37.237 35.482 1.00 38.62 98 ARG A CA 1
ATOM 751 C C . ARG A 1 98 ? 48.772 -36.477 36.745 1.00 38.62 98 ARG A C 1
ATOM 753 O O . ARG A 1 98 ? 48.900 -35.241 36.782 1.00 38.62 98 ARG A O 1
#

Foldseek 3Di:
DDDDDDDDDPVVVVVLVVVCVVVVHDSVVSVVVVVVVVVVVVVVVVVVVVVVVQVVPVVSVVVVVVVVVVVVVCVCPPVDVPPPPVDCPPPPPPDDDD

Sequence (98 aa):
MATVSVRISAEAHTALRQLAAEQRKSIGEVLNAAVAAYQREQIWQQAEAAYASLRADHEAWAEWQREINLFDSTAADGLDAFPYDLGTKGPDTNASTR